Protein AF-A0A7S0WCA6-F1 (afdb_monomer)

Secondary structure (DSSP, 8-state):
------PPPTT--HHHHHHHHHHHHHHHHHHHHHHHHHHHHHHHHHHHHHHHHHHHHHHHHHHHHHHHH-HHHHHHTTSTTS--GGGTTS---SS-S---HHHHHHHHHHHTT-

Mean predicted aligned error: 18.14 Å

Foldseek 3Di:
DDQDQDDQDPPDDPVVSVVSVVVNVVSVVVVVVVVVVVVVVVVVVVVVVVVVVVVVVVVVVVVVVVVVVPVVVVCVVVPPPDDDPVVPPDDDPPDPDDPPVVVVVVVVVVVVVD

Structure (mmCIF, N/CA/C/O backbone):
data_AF-A0A7S0WCA6-F1
#
_entry.id   AF-A0A7S0WCA6-F1
#
loop_
_atom_site.group_PDB
_atom_site.id
_atom_site.type_symbol
_atom_site.label_atom_id
_atom_site.label_alt_id
_atom_site.label_comp_id
_atom_site.label_asym_id
_atom_site.label_entity_id
_atom_site.label_seq_id
_atom_site.pdbx_PDB_ins_code
_atom_site.Cartn_x
_atom_site.Cartn_y
_atom_site.Cartn_z
_atom_site.occupancy
_atom_site.B_iso_or_equiv
_atom_site.auth_seq_id
_atom_site.auth_comp_id
_atom_site.auth_asym_id
_atom_site.auth_atom_id
_atom_site.pdbx_PDB_model_num
ATOM 1 N N . ASP A 1 1 ? -12.254 6.930 3.180 1.00 53.50 1 ASP A N 1
ATOM 2 C CA . ASP A 1 1 ? -13.164 6.482 4.249 1.00 53.50 1 ASP A CA 1
ATOM 3 C C . ASP A 1 1 ? -13.021 7.345 5.477 1.00 53.50 1 ASP A C 1
ATOM 5 O O . ASP A 1 1 ? -11.924 7.494 6.005 1.00 53.50 1 ASP A O 1
ATOM 9 N N . LYS A 1 2 ? -14.114 7.999 5.868 1.00 58.19 2 LYS A N 1
ATOM 10 C CA . LYS A 1 2 ? -14.177 8.793 7.092 1.00 58.19 2 LYS A CA 1
ATOM 11 C C . LYS A 1 2 ? -14.675 7.855 8.186 1.00 58.19 2 LYS A C 1
ATOM 13 O O . LYS A 1 2 ? -15.849 7.507 8.194 1.00 58.19 2 LYS A O 1
ATOM 18 N N . PHE A 1 3 ? -13.772 7.399 9.044 1.00 66.25 3 PHE A N 1
ATOM 19 C CA . PHE A 1 3 ? -14.131 6.539 10.166 1.00 66.25 3 PHE A CA 1
ATOM 20 C C . PHE A 1 3 ? -14.759 7.390 11.268 1.00 66.25 3 PHE A C 1
ATOM 22 O O . PHE A 1 3 ? -14.176 8.382 11.707 1.00 66.25 3 PHE A O 1
ATOM 29 N N . THR A 1 4 ? -15.968 7.030 11.682 1.00 73.00 4 THR A N 1
ATOM 30 C CA . THR A 1 4 ? -16.678 7.674 12.788 1.00 73.00 4 THR A CA 1
ATOM 31 C C . THR A 1 4 ? -16.559 6.787 14.017 1.00 73.00 4 THR A C 1
ATOM 33 O O . THR A 1 4 ? -17.102 5.688 14.027 1.00 73.00 4 THR A O 1
ATOM 36 N N . LEU A 1 5 ? -15.835 7.257 15.033 1.00 75.06 5 LEU A N 1
ATOM 37 C CA . LEU A 1 5 ? -15.730 6.584 16.326 1.00 75.06 5 LEU A CA 1
ATOM 38 C C . LEU A 1 5 ? -16.822 7.113 17.254 1.00 75.06 5 LEU A C 1
ATOM 40 O O . LEU A 1 5 ? -16.887 8.317 17.514 1.00 75.06 5 LEU A O 1
ATOM 44 N N . ASN A 1 6 ? -17.656 6.214 17.768 1.00 77.38 6 ASN A N 1
ATOM 45 C CA . ASN A 1 6 ? -18.670 6.560 18.755 1.00 77.38 6 ASN A CA 1
ATOM 46 C C . ASN A 1 6 ? -18.058 6.499 20.154 1.00 77.38 6 ASN A C 1
ATOM 48 O O . ASN A 1 6 ? -17.746 5.429 20.669 1.00 77.38 6 ASN A O 1
ATOM 52 N N . LEU A 1 7 ? -17.865 7.665 20.768 1.00 81.69 7 LEU A N 1
ATOM 53 C CA . LEU A 1 7 ? -17.338 7.757 22.127 1.00 81.69 7 LEU A CA 1
ATOM 54 C C . LEU A 1 7 ? -18.337 7.194 23.147 1.00 81.69 7 LEU A C 1
ATOM 56 O O . LEU A 1 7 ? -19.554 7.267 22.954 1.00 81.69 7 LEU A O 1
ATOM 60 N N . ILE A 1 8 ? -17.807 6.676 24.259 1.00 83.00 8 ILE A N 1
ATOM 61 C CA . ILE A 1 8 ? -18.621 6.154 25.360 1.00 83.00 8 ILE A CA 1
ATOM 62 C C . ILE A 1 8 ? -19.531 7.267 25.889 1.00 83.00 8 ILE A C 1
ATOM 64 O O . ILE A 1 8 ? -19.074 8.363 26.219 1.00 83.00 8 ILE A O 1
ATOM 68 N N . THR A 1 9 ? -20.828 6.984 25.970 1.00 84.94 9 THR A N 1
ATOM 69 C CA . THR A 1 9 ? -21.837 7.944 26.416 1.00 84.94 9 THR A CA 1
ATOM 70 C C . THR A 1 9 ? -21.740 8.137 27.936 1.00 84.94 9 THR A C 1
ATOM 72 O O . THR A 1 9 ? -21.723 7.152 28.681 1.00 84.94 9 THR A O 1
ATOM 75 N N . PRO A 1 10 ? -21.676 9.383 28.439 1.00 78.75 10 PRO A N 1
ATOM 76 C CA . PRO A 1 10 ? -21.612 9.633 29.875 1.00 78.75 10 PRO A CA 1
ATOM 77 C C . PRO A 1 10 ? -22.931 9.254 30.568 1.00 78.75 10 PRO A C 1
ATOM 79 O O . PRO A 1 10 ? -24.010 9.438 30.011 1.00 78.75 10 PRO A O 1
ATOM 82 N N . GLY A 1 11 ? -22.848 8.749 31.804 1.00 78.44 11 GLY A N 1
ATOM 83 C CA . GLY A 1 11 ? -24.023 8.418 32.628 1.00 78.44 11 GLY A CA 1
ATOM 84 C C . GLY A 1 11 ? -24.590 7.003 32.449 1.00 78.44 11 GLY A C 1
ATOM 85 O O . GLY A 1 11 ? -25.674 6.715 32.951 1.00 78.44 11 GLY A O 1
ATOM 86 N N . LEU A 1 12 ? -23.874 6.111 31.762 1.00 82.69 12 LEU A N 1
ATOM 87 C CA . LEU A 1 12 ? -24.265 4.708 31.608 1.00 82.69 12 LEU A CA 1
ATOM 88 C C . LEU A 1 12 ? -24.059 3.885 32.887 1.00 82.69 12 LEU A C 1
ATOM 90 O O . LEU A 1 12 ? -23.153 4.136 33.686 1.00 82.69 12 LEU A O 1
ATOM 94 N N . SER A 1 13 ? -24.881 2.842 33.048 1.00 87.56 13 SER A N 1
ATOM 95 C CA . SER A 1 13 ? -24.658 1.844 34.097 1.00 87.56 13 SER A CA 1
ATOM 96 C C . SER A 1 13 ? -23.337 1.088 33.861 1.00 87.56 13 SER A C 1
ATOM 98 O O . SER A 1 13 ? -22.936 0.899 32.710 1.00 87.56 13 SER A O 1
ATOM 100 N N . PRO A 1 14 ? -22.674 0.553 34.905 1.00 85.62 14 PRO A N 1
ATOM 101 C CA . PRO A 1 14 ? -21.384 -0.133 34.756 1.00 85.62 14 PRO A CA 1
ATOM 102 C C . PRO A 1 14 ? -21.385 -1.323 33.780 1.00 85.62 14 PRO A C 1
ATOM 104 O O . PRO A 1 14 ? -20.334 -1.722 33.276 1.00 85.62 14 PRO A O 1
ATOM 107 N N . ALA A 1 15 ? -22.543 -1.942 33.540 1.00 86.00 15 ALA A N 1
ATOM 108 C CA . ALA A 1 15 ? -22.693 -3.011 32.553 1.00 86.00 15 ALA A CA 1
ATOM 109 C C . ALA A 1 15 ? -22.743 -2.458 31.119 1.00 86.00 15 ALA A C 1
ATOM 111 O O . ALA A 1 15 ? -22.053 -2.970 30.240 1.00 86.00 15 ALA A O 1
ATOM 112 N N . GLN A 1 16 ? -23.495 -1.379 30.897 1.00 84.50 16 GLN A N 1
ATOM 113 C CA . GLN A 1 16 ? -23.605 -0.720 29.593 1.00 84.50 16 GLN A CA 1
ATOM 114 C C . GLN A 1 16 ? -22.295 -0.042 29.183 1.00 84.50 16 GLN A C 1
ATOM 116 O O . GLN A 1 16 ? -21.885 -0.165 28.035 1.00 84.50 16 GLN A O 1
ATOM 121 N N . THR A 1 17 ? -21.585 0.584 30.126 1.00 87.25 17 THR A N 1
ATOM 122 C CA . THR A 1 17 ? -20.250 1.151 29.876 1.00 87.25 17 THR A CA 1
ATOM 123 C C . THR A 1 17 ? -19.270 0.079 29.406 1.00 87.25 17 THR A C 1
ATOM 125 O O . THR A 1 17 ? -18.493 0.311 28.485 1.00 87.25 17 THR A O 1
ATOM 128 N N . ARG A 1 18 ? -19.323 -1.123 30.002 1.00 86.56 18 ARG A N 1
ATOM 129 C CA . ARG A 1 18 ? -18.493 -2.258 29.572 1.00 86.56 18 ARG A CA 1
ATOM 130 C C . ARG A 1 18 ? -18.859 -2.743 28.174 1.00 86.56 18 ARG A C 1
ATOM 132 O O . ARG A 1 18 ? -17.954 -2.979 27.383 1.00 86.56 18 ARG A O 1
ATOM 139 N N . ALA A 1 19 ? -20.148 -2.861 27.863 1.00 88.12 19 ALA A N 1
ATOM 140 C CA . ALA A 1 19 ? -20.595 -3.243 26.525 1.00 88.12 19 ALA A CA 1
ATOM 141 C C . ALA A 1 19 ? -20.119 -2.236 25.462 1.00 88.12 19 ALA A C 1
ATOM 143 O O . ALA A 1 19 ? -19.496 -2.631 24.481 1.00 88.12 19 ALA A O 1
ATOM 144 N N . GLN A 1 20 ? -20.303 -0.938 25.714 1.00 88.06 20 GLN A N 1
ATOM 145 C CA . GLN A 1 20 ? -19.901 0.118 24.782 1.00 88.06 20 GLN A CA 1
ATOM 146 C C . GLN A 1 20 ? -18.374 0.229 24.641 1.00 88.06 20 GLN A C 1
ATOM 148 O O . GLN A 1 20 ? -17.871 0.515 23.560 1.00 88.06 20 GLN A O 1
ATOM 153 N N . ALA A 1 21 ? -17.614 -0.051 25.705 1.00 87.25 21 ALA A N 1
ATOM 154 C CA . ALA A 1 21 ? -16.156 -0.132 25.625 1.00 87.25 21 ALA A CA 1
ATOM 155 C C . ALA A 1 21 ? -15.687 -1.295 24.734 1.00 87.25 21 ALA A C 1
ATOM 157 O O . ALA A 1 21 ? -14.734 -1.135 23.975 1.00 87.25 21 ALA A O 1
ATOM 158 N N . VAL A 1 22 ? -16.356 -2.453 24.793 1.00 90.94 22 VAL A N 1
ATOM 159 C CA . VAL A 1 22 ? -16.055 -3.594 23.910 1.00 90.94 22 VAL A CA 1
ATOM 160 C C . VAL A 1 22 ? -16.390 -3.271 22.453 1.00 90.94 22 VAL A C 1
ATOM 162 O O . VAL A 1 22 ? -15.614 -3.617 21.566 1.00 90.94 22 VAL A O 1
ATOM 165 N N . GLU A 1 23 ? -17.510 -2.598 22.196 1.00 89.12 23 GLU A N 1
ATOM 166 C CA . GLU A 1 23 ? -17.872 -2.138 20.848 1.00 89.12 23 GLU A CA 1
ATOM 167 C C . GLU A 1 23 ? -16.847 -1.139 20.303 1.00 89.12 23 GLU A C 1
ATOM 169 O O . GLU A 1 23 ? -16.329 -1.335 19.207 1.00 89.12 23 GLU A O 1
ATOM 174 N N . LEU A 1 24 ? -16.450 -0.148 21.106 1.00 90.25 24 LEU A N 1
ATOM 175 C CA . LEU A 1 24 ? -15.421 0.817 20.722 1.00 90.25 24 LEU A CA 1
ATOM 176 C C . LEU A 1 24 ? -14.077 0.143 20.407 1.00 90.25 24 LEU A C 1
ATOM 178 O O . LEU A 1 24 ? -13.403 0.523 19.453 1.00 90.25 24 LEU A O 1
ATOM 182 N N . LEU A 1 25 ? -13.678 -0.861 21.193 1.00 90.00 25 LEU A N 1
ATOM 183 C CA . LEU A 1 25 ? -12.457 -1.623 20.928 1.00 90.00 25 LEU A CA 1
ATOM 184 C C . LEU A 1 25 ? -12.526 -2.361 19.587 1.00 90.00 25 LEU A C 1
ATOM 186 O O . LEU A 1 25 ? -11.539 -2.374 18.860 1.00 90.00 25 LEU A O 1
ATOM 190 N N . ARG A 1 26 ? -13.685 -2.926 19.235 1.00 90.44 26 ARG A N 1
ATOM 191 C CA . ARG A 1 26 ? -13.890 -3.572 17.929 1.00 90.44 26 ARG A CA 1
ATOM 192 C C . ARG A 1 26 ? -13.820 -2.571 16.780 1.00 90.44 26 ARG A C 1
ATOM 194 O O . ARG A 1 26 ? -13.197 -2.868 15.764 1.00 90.44 26 ARG A O 1
ATOM 201 N N . ASP A 1 27 ? -14.408 -1.390 16.948 1.00 89.94 27 ASP A N 1
ATOM 202 C CA . ASP A 1 27 ? -14.358 -0.331 15.937 1.00 89.94 27 ASP A CA 1
ATOM 203 C C . ASP A 1 27 ? -12.922 0.176 15.718 1.00 89.94 27 ASP A C 1
ATOM 205 O O . ASP A 1 27 ? -12.510 0.430 14.583 1.00 89.94 27 ASP A O 1
ATOM 209 N N . LEU A 1 28 ? -12.133 0.283 16.793 1.00 89.56 28 LEU A N 1
ATOM 210 C CA . LEU A 1 28 ? -10.714 0.645 16.724 1.00 89.56 28 LEU A CA 1
ATOM 211 C C . LEU A 1 28 ? -9.870 -0.428 16.031 1.00 89.56 28 LEU A C 1
ATOM 213 O O . LEU A 1 28 ? -8.991 -0.087 15.239 1.00 89.56 28 LEU A O 1
ATOM 217 N N . ASP A 1 29 ? -10.143 -1.701 16.299 1.00 92.88 29 ASP A N 1
ATOM 218 C CA . ASP A 1 29 ? -9.444 -2.818 15.661 1.00 92.88 29 ASP A CA 1
ATO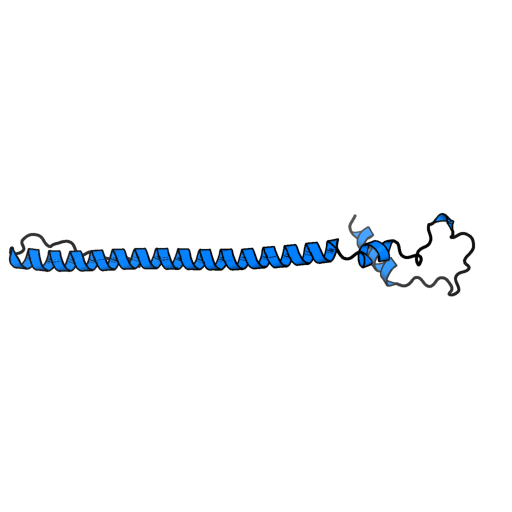M 2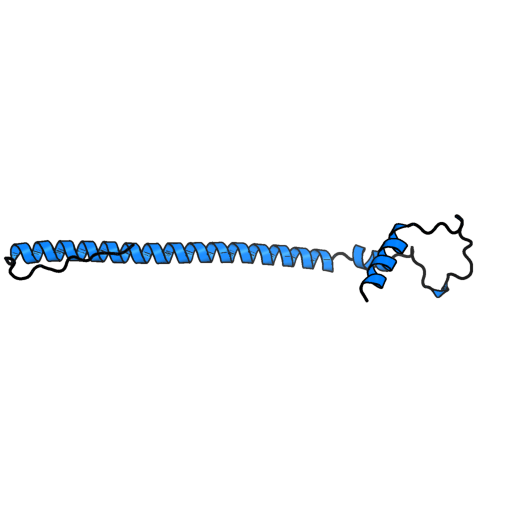19 C C . ASP A 1 29 ? -9.744 -2.856 14.152 1.00 92.88 29 ASP A C 1
ATOM 221 O O . ASP A 1 29 ? -8.841 -2.884 13.315 1.00 92.88 29 ASP A O 1
ATOM 225 N N . ALA A 1 30 ? -11.017 -2.688 13.779 1.00 90.19 30 ALA A N 1
ATOM 226 C CA . ALA A 1 30 ? -11.436 -2.593 12.382 1.00 90.19 30 ALA A CA 1
ATOM 227 C C . ALA A 1 30 ? -10.808 -1.389 11.651 1.00 90.19 30 ALA A C 1
ATOM 229 O O . ALA A 1 30 ? -10.442 -1.492 10.472 1.00 90.19 30 ALA A O 1
ATOM 230 N N . LEU A 1 31 ? -10.662 -0.251 12.339 1.00 90.12 31 LEU A N 1
ATOM 231 C CA . LEU A 1 31 ? -9.949 0.921 11.832 1.00 90.12 31 LEU A CA 1
ATOM 232 C C . LEU A 1 31 ? -8.468 0.607 11.594 1.00 90.12 31 LEU A C 1
ATOM 234 O O . LEU A 1 31 ? -7.946 0.916 10.518 1.00 90.12 31 LEU A O 1
ATOM 238 N N . ALA A 1 32 ? -7.796 0.000 12.574 1.00 90.69 32 ALA A N 1
ATOM 239 C CA . ALA A 1 32 ? -6.386 -0.361 12.478 1.00 90.69 32 ALA A CA 1
ATOM 240 C C . ALA A 1 32 ? -6.140 -1.310 11.295 1.00 90.69 32 ALA A C 1
ATOM 242 O O . ALA A 1 32 ? -5.273 -1.0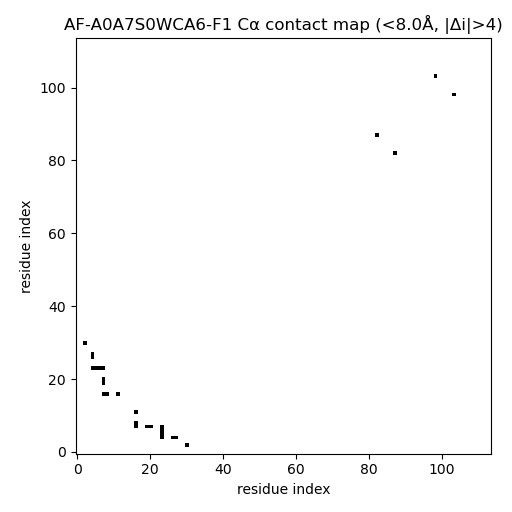42 10.459 1.00 90.69 32 ALA A O 1
ATOM 243 N N . ASP A 1 33 ? -6.979 -2.334 11.145 1.00 93.69 33 ASP A N 1
ATOM 244 C CA . ASP A 1 33 ? -6.951 -3.259 10.013 1.00 93.69 33 ASP A CA 1
ATOM 245 C C . ASP A 1 33 ? -7.205 -2.563 8.673 1.00 93.69 33 ASP A C 1
ATOM 247 O O . ASP A 1 33 ? -6.555 -2.855 7.665 1.00 93.69 33 ASP A O 1
ATOM 251 N N . GLY A 1 34 ? -8.159 -1.630 8.625 1.00 91.44 34 GLY A N 1
ATOM 252 C CA . GLY A 1 34 ? -8.429 -0.817 7.440 1.00 91.44 34 GLY A CA 1
ATOM 253 C C . GLY A 1 34 ? -7.204 -0.013 7.003 1.00 91.44 34 GLY A C 1
ATOM 254 O O . GLY A 1 34 ? -6.815 -0.046 5.831 1.00 91.44 34 GLY A O 1
ATOM 255 N N . VAL A 1 35 ? -6.551 0.661 7.951 1.00 92.81 35 VAL A N 1
ATOM 256 C CA . VAL A 1 35 ? -5.332 1.441 7.701 1.00 92.81 35 VAL A CA 1
ATOM 257 C C . VAL A 1 35 ? -4.181 0.536 7.265 1.00 92.81 35 VAL A C 1
ATOM 259 O O . VAL A 1 35 ? -3.525 0.834 6.263 1.00 92.81 35 VAL A O 1
ATOM 262 N N . ALA A 1 36 ? -3.963 -0.584 7.959 1.00 93.94 36 ALA A N 1
ATOM 263 C CA . ALA A 1 36 ? -2.917 -1.550 7.636 1.00 93.94 36 ALA A CA 1
ATOM 264 C C . ALA A 1 36 ? -3.096 -2.124 6.223 1.00 93.94 36 ALA A C 1
ATOM 266 O O . ALA A 1 36 ? -2.151 -2.113 5.430 1.00 93.94 36 ALA A O 1
ATOM 267 N N . ARG A 1 37 ? -4.320 -2.527 5.854 1.00 94.50 37 ARG A N 1
ATOM 268 C CA . ARG A 1 37 ? -4.648 -2.981 4.491 1.00 94.50 37 ARG A CA 1
ATOM 269 C C . ARG A 1 37 ? -4.402 -1.895 3.451 1.00 94.50 37 ARG A C 1
ATOM 271 O O . ARG A 1 37 ? -3.803 -2.173 2.415 1.00 94.50 37 ARG A O 1
ATOM 278 N N . GLY A 1 38 ? -4.798 -0.654 3.732 1.00 93.19 38 GLY A N 1
ATOM 279 C CA . GLY A 1 38 ? -4.552 0.473 2.833 1.00 93.19 38 GLY A CA 1
ATOM 280 C C . GLY A 1 38 ? -3.059 0.742 2.611 1.00 93.19 38 GLY A C 1
ATOM 281 O O . GLY A 1 38 ? -2.637 1.012 1.485 1.00 93.19 38 GLY A O 1
ATOM 282 N N . ILE A 1 39 ? -2.240 0.641 3.662 1.00 93.94 39 ILE A N 1
ATOM 283 C CA . ILE A 1 39 ? -0.777 0.746 3.558 1.00 93.94 39 ILE A CA 1
ATOM 284 C C . ILE A 1 39 ? -0.217 -0.419 2.739 1.0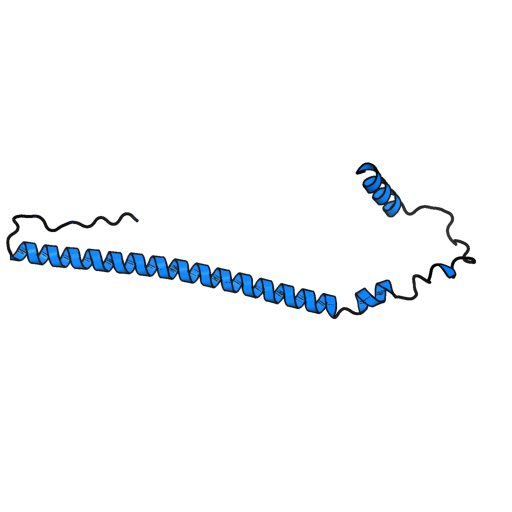0 93.94 39 ILE A C 1
ATOM 286 O O . ILE A 1 39 ? 0.545 -0.179 1.803 1.00 93.94 39 ILE A O 1
ATOM 290 N N . ALA A 1 40 ? -0.621 -1.654 3.040 1.00 94.50 40 ALA A N 1
ATOM 291 C CA . ALA A 1 40 ? -0.161 -2.849 2.337 1.00 94.50 40 ALA A CA 1
ATOM 292 C C . ALA A 1 40 ? -0.499 -2.801 0.839 1.00 94.50 40 ALA A C 1
ATOM 294 O O . ALA A 1 40 ? 0.348 -3.105 -0.000 1.00 94.50 40 ALA A O 1
ATOM 295 N N . GLN A 1 41 ? -1.701 -2.342 0.485 1.00 95.12 41 GLN A N 1
ATOM 296 C CA . GLN A 1 41 ? -2.118 -2.184 -0.907 1.00 95.12 41 GLN A CA 1
ATOM 297 C C . GLN A 1 41 ? -1.280 -1.126 -1.636 1.00 95.12 41 GLN A C 1
ATOM 299 O O . GLN A 1 41 ? -0.848 -1.356 -2.767 1.00 95.12 41 GLN A O 1
ATOM 304 N N . ARG A 1 42 ? -0.998 0.017 -0.992 1.00 94.94 42 ARG A N 1
ATOM 305 C CA . ARG A 1 42 ? -0.097 1.032 -1.563 1.00 94.94 42 ARG A CA 1
ATOM 306 C C . ARG A 1 42 ? 1.311 0.480 -1.746 1.00 94.94 42 ARG A C 1
ATOM 308 O O . ARG A 1 42 ? 1.876 0.642 -2.824 1.00 94.94 42 ARG A O 1
ATOM 315 N N . ALA A 1 43 ? 1.855 -0.195 -0.736 1.00 95.75 43 ALA A N 1
ATOM 316 C CA . ALA A 1 43 ? 3.174 -0.816 -0.807 1.00 95.75 43 ALA A CA 1
ATOM 317 C C . ALA A 1 43 ? 3.250 -1.816 -1.970 1.00 95.75 43 ALA A C 1
ATOM 319 O O . ALA A 1 43 ? 4.124 -1.688 -2.819 1.00 95.75 43 ALA A O 1
ATOM 320 N N . SER A 1 44 ? 2.272 -2.717 -2.086 1.00 95.25 44 SER A N 1
ATOM 321 C CA . SER A 1 44 ? 2.170 -3.677 -3.192 1.00 95.25 44 SER A CA 1
ATOM 322 C C . SER A 1 44 ? 2.121 -2.991 -4.564 1.00 95.25 44 SER A C 1
ATOM 324 O O . SER A 1 44 ? 2.866 -3.365 -5.471 1.00 95.25 44 SER A O 1
ATOM 326 N N . ALA A 1 45 ? 1.320 -1.930 -4.713 1.00 95.19 45 ALA A N 1
ATOM 327 C CA . ALA A 1 45 ? 1.254 -1.162 -5.955 1.00 95.19 45 ALA A CA 1
ATOM 328 C C . ALA A 1 45 ? 2.595 -0.489 -6.303 1.0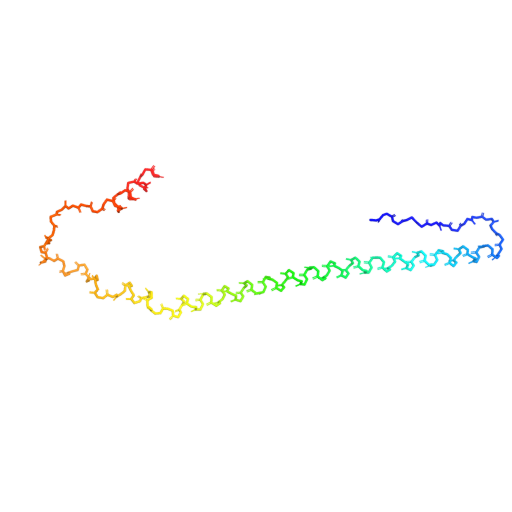0 95.19 45 ALA A C 1
ATOM 330 O O . ALA A 1 45 ? 2.984 -0.450 -7.472 1.00 95.19 45 ALA A O 1
ATOM 331 N N . HIS A 1 46 ? 3.323 0.026 -5.308 1.00 94.94 46 HIS A N 1
ATOM 332 C CA . HIS A 1 46 ? 4.661 0.583 -5.510 1.00 94.94 46 HIS A CA 1
ATOM 333 C C . HIS A 1 46 ? 5.679 -0.494 -5.893 1.00 94.94 46 HIS A C 1
ATOM 335 O O . HIS A 1 46 ? 6.432 -0.290 -6.843 1.00 94.94 46 HIS A O 1
ATOM 341 N N . THR A 1 47 ? 5.661 -1.653 -5.237 1.00 95.81 47 THR A N 1
ATOM 342 C CA . THR A 1 47 ? 6.521 -2.794 -5.577 1.00 95.81 47 THR A CA 1
ATOM 343 C C . THR A 1 47 ? 6.278 -3.272 -7.009 1.00 95.81 47 THR A C 1
ATOM 345 O O . THR A 1 47 ? 7.231 -3.452 -7.763 1.00 95.81 47 THR A O 1
ATOM 348 N N . ALA A 1 48 ? 5.018 -3.384 -7.440 1.00 95.62 48 ALA A N 1
ATOM 349 C CA . ALA A 1 48 ? 4.682 -3.742 -8.819 1.00 95.62 48 ALA A CA 1
ATOM 350 C C . ALA A 1 48 ? 5.218 -2.718 -9.837 1.00 95.62 48 ALA A C 1
ATOM 352 O O . ALA A 1 48 ? 5.762 -3.092 -10.878 1.00 95.62 48 ALA A O 1
ATOM 353 N N . ARG A 1 49 ? 5.126 -1.416 -9.526 1.00 95.44 49 ARG A N 1
ATOM 354 C CA . ARG A 1 49 ? 5.708 -0.352 -10.364 1.00 95.44 49 ARG A CA 1
ATOM 355 C C . ARG A 1 49 ? 7.232 -0.441 -10.429 1.00 95.44 49 ARG A C 1
ATOM 357 O O . ARG A 1 49 ? 7.788 -0.253 -11.507 1.00 95.44 49 ARG A O 1
ATOM 364 N N . LEU A 1 50 ? 7.898 -0.736 -9.311 1.00 96.38 50 LEU A N 1
ATOM 365 C CA . LEU A 1 50 ? 9.351 -0.918 -9.273 1.00 96.38 50 LEU A CA 1
ATOM 366 C C . LEU A 1 50 ? 9.788 -2.108 -10.131 1.00 96.38 50 LEU A C 1
ATOM 368 O O . LEU A 1 50 ? 10.691 -1.947 -10.945 1.00 96.38 50 LEU A O 1
ATOM 372 N N . HIS A 1 51 ? 9.102 -3.250 -10.040 1.00 95.75 51 HIS A N 1
ATOM 373 C CA . HIS A 1 51 ? 9.376 -4.399 -10.910 1.00 95.75 51 HIS A CA 1
ATOM 374 C C . HIS A 1 51 ? 9.192 -4.066 -12.393 1.00 95.75 51 HIS A C 1
ATOM 376 O O . HIS A 1 51 ? 10.040 -4.404 -13.216 1.00 95.75 51 HIS A O 1
ATOM 382 N N . ALA A 1 52 ? 8.124 -3.348 -12.749 1.00 95.69 52 ALA A N 1
ATOM 383 C CA . ALA A 1 52 ? 7.910 -2.919 -14.129 1.00 95.69 52 ALA A CA 1
ATOM 384 C C . ALA A 1 52 ? 9.030 -1.989 -14.632 1.00 95.69 52 ALA A C 1
ATOM 386 O O . ALA A 1 52 ? 9.458 -2.097 -15.781 1.00 95.69 52 ALA A O 1
ATOM 387 N N . LEU A 1 53 ? 9.523 -1.079 -13.786 1.00 95.88 53 LEU A N 1
ATOM 388 C CA . LEU A 1 53 ? 10.660 -0.220 -14.122 1.00 95.88 53 LEU A CA 1
ATOM 389 C C . LEU A 1 53 ? 11.954 -1.020 -14.267 1.00 95.88 53 LEU A C 1
ATOM 391 O O . LEU A 1 53 ? 12.687 -0.794 -15.225 1.00 95.88 53 LEU A O 1
ATOM 395 N N . GLN A 1 54 ? 12.205 -1.976 -13.375 1.00 96.19 54 GLN A N 1
ATOM 396 C CA . GLN A 1 54 ? 13.374 -2.843 -13.447 1.00 96.19 54 GLN A CA 1
ATOM 397 C C . GLN A 1 54 ? 13.402 -3.637 -14.759 1.00 96.19 54 GLN A C 1
ATOM 399 O O . GLN A 1 54 ? 14.389 -3.566 -15.484 1.00 96.19 54 GLN A O 1
ATOM 404 N N . HIS A 1 55 ? 12.291 -4.269 -15.145 1.00 94.69 55 HIS A N 1
ATOM 405 C CA . HIS A 1 55 ? 12.200 -4.965 -16.432 1.00 94.69 55 HIS A CA 1
ATOM 406 C C . HIS A 1 55 ? 12.407 -4.039 -17.634 1.00 94.69 55 HIS A C 1
ATOM 408 O O . HIS A 1 55 ? 12.950 -4.442 -18.661 1.00 94.69 55 HIS A O 1
ATOM 414 N N . ARG A 1 56 ? 11.981 -2.774 -17.547 1.00 95.19 56 ARG A N 1
ATOM 415 C CA . ARG A 1 56 ? 12.262 -1.791 -18.604 1.00 95.19 56 ARG A CA 1
ATOM 416 C C . ARG A 1 56 ? 13.746 -1.448 -18.675 1.00 95.19 56 ARG A C 1
ATOM 418 O O . ARG A 1 56 ? 14.256 -1.308 -19.781 1.00 95.19 56 ARG A O 1
ATOM 425 N N . ILE A 1 57 ? 14.414 -1.314 -17.532 1.00 95.94 57 ILE A N 1
ATOM 426 C CA . ILE A 1 57 ? 15.857 -1.061 -17.463 1.00 95.94 57 ILE A CA 1
ATOM 427 C C . ILE A 1 57 ? 16.626 -2.248 -18.046 1.00 95.94 57 ILE A C 1
ATOM 429 O O . ILE A 1 57 ? 17.476 -2.032 -18.899 1.00 95.94 57 ILE A O 1
ATOM 433 N N . GLU A 1 58 ? 16.277 -3.478 -17.670 1.00 95.56 58 GLU A N 1
ATOM 434 C CA . GLU A 1 58 ? 16.880 -4.708 -18.207 1.00 95.56 58 GLU A CA 1
ATOM 435 C C . GLU A 1 58 ? 16.739 -4.777 -19.736 1.00 95.56 58 GLU A C 1
ATOM 437 O O . GLU A 1 58 ? 17.729 -4.902 -20.450 1.00 95.56 58 GLU A O 1
ATOM 442 N N . ASN A 1 59 ? 15.530 -4.555 -20.261 1.00 94.88 59 ASN A N 1
ATOM 443 C CA . ASN A 1 59 ? 15.296 -4.519 -21.707 1.00 94.88 59 ASN A CA 1
ATOM 444 C C . ASN A 1 59 ? 16.094 -3.416 -22.426 1.00 94.88 59 ASN A C 1
ATOM 446 O O . ASN A 1 59 ? 16.484 -3.579 -23.583 1.00 94.88 59 ASN A O 1
ATOM 450 N N . LEU A 1 60 ? 16.281 -2.256 -21.790 1.00 93.00 60 LEU A N 1
ATOM 451 C CA . LEU A 1 60 ? 17.082 -1.169 -22.352 1.00 93.00 60 LEU A CA 1
ATOM 452 C C . LEU A 1 60 ? 18.571 -1.513 -22.336 1.00 93.00 60 LEU A C 1
ATOM 454 O O . LEU A 1 60 ? 19.244 -1.271 -23.334 1.00 93.00 60 LEU A O 1
ATOM 458 N N . ASP A 1 61 ? 19.064 -2.102 -21.250 1.00 93.75 61 ASP A N 1
ATOM 459 C CA . ASP A 1 61 ? 20.446 -2.562 -21.130 1.00 93.75 61 ASP A CA 1
ATOM 460 C C . ASP A 1 61 ? 20.763 -3.631 -22.185 1.00 93.75 61 ASP A C 1
ATOM 462 O O . ASP A 1 61 ? 21.765 -3.532 -22.893 1.00 93.75 61 ASP A O 1
ATOM 466 N N . ASP A 1 62 ? 19.853 -4.581 -22.404 1.00 91.94 62 ASP A N 1
ATOM 467 C CA . ASP A 1 62 ? 19.987 -5.585 -23.461 1.00 91.94 62 ASP A CA 1
ATOM 468 C C . ASP A 1 62 ? 20.021 -4.957 -24.858 1.00 91.94 62 ASP A C 1
ATOM 470 O O . ASP A 1 62 ? 20.862 -5.320 -25.685 1.00 91.94 62 ASP A O 1
ATOM 474 N N . LYS A 1 63 ? 19.171 -3.958 -25.129 1.00 89.88 63 LYS A N 1
ATOM 475 C CA . LYS A 1 63 ? 19.219 -3.199 -26.391 1.00 89.88 63 LYS A CA 1
ATOM 476 C C . LYS A 1 63 ? 20.538 -2.445 -26.554 1.00 89.88 63 LYS A C 1
ATOM 478 O O . LYS A 1 63 ? 21.110 -2.450 -27.643 1.00 89.88 63 LYS A O 1
ATOM 483 N N . VAL A 1 64 ? 21.047 -1.818 -25.495 1.00 89.88 64 VAL A N 1
ATOM 484 C CA . VAL A 1 64 ? 22.342 -1.118 -25.507 1.00 89.88 64 VAL A CA 1
ATOM 485 C C . VAL A 1 64 ? 23.488 -2.101 -25.763 1.00 89.88 64 VAL A C 1
ATOM 487 O O . VAL A 1 64 ? 24.377 -1.826 -26.575 1.00 89.88 64 VAL A O 1
ATOM 490 N N . LYS A 1 65 ? 23.455 -3.286 -25.147 1.00 88.88 65 LYS A N 1
ATOM 491 C CA . LYS A 1 65 ? 24.416 -4.365 -25.412 1.00 88.88 65 LYS A CA 1
ATOM 492 C C . LYS A 1 65 ? 24.337 -4.853 -26.854 1.00 88.88 65 LYS A C 1
ATOM 494 O O . LYS A 1 65 ? 25.373 -4.971 -27.498 1.00 88.88 65 LYS A O 1
ATOM 499 N N . GLN A 1 66 ? 23.142 -5.063 -27.404 1.00 86.38 66 GLN A N 1
ATOM 500 C CA . GLN A 1 66 ? 22.969 -5.448 -28.810 1.00 86.38 66 GLN A CA 1
ATOM 501 C C . GLN A 1 66 ? 23.520 -4.387 -29.772 1.00 86.38 66 GLN A C 1
ATOM 503 O O . GLN A 1 66 ? 24.235 -4.724 -30.716 1.00 86.38 66 GLN A O 1
ATOM 508 N N . LEU A 1 67 ? 23.248 -3.104 -29.517 1.00 82.38 67 LEU A N 1
ATOM 509 C CA . LEU A 1 67 ? 23.777 -2.000 -30.322 1.00 82.38 67 LEU A CA 1
ATOM 510 C C . LEU A 1 67 ? 25.304 -1.898 -30.229 1.00 82.38 67 LEU A C 1
ATOM 512 O O . LEU A 1 67 ? 25.967 -1.701 -31.246 1.00 82.38 67 LEU A O 1
ATOM 516 N N . SER A 1 68 ? 25.877 -2.067 -29.036 1.00 78.75 68 SER A N 1
ATOM 517 C CA . SER A 1 68 ? 27.332 -1.996 -28.838 1.00 78.75 68 SER A CA 1
ATOM 518 C C . SER A 1 68 ? 28.077 -3.227 -29.375 1.00 78.75 68 SER A C 1
ATOM 520 O O . SER A 1 68 ? 29.194 -3.088 -29.882 1.00 78.75 68 SER A O 1
ATOM 522 N N . ALA A 1 69 ? 27.455 -4.410 -29.334 1.00 70.06 69 ALA A N 1
ATOM 523 C CA . ALA A 1 69 ? 27.982 -5.658 -29.887 1.00 70.06 69 ALA A CA 1
ATOM 524 C C . ALA A 1 69 ? 27.789 -5.783 -31.409 1.00 70.06 69 ALA A C 1
ATOM 526 O O . ALA A 1 69 ? 28.501 -6.560 -32.052 1.00 70.06 69 ALA A O 1
ATOM 527 N N . SER A 1 70 ? 26.872 -5.015 -32.011 1.00 66.19 70 SER A N 1
ATOM 528 C CA . SER A 1 70 ? 26.677 -4.970 -33.462 1.00 66.19 70 SER A CA 1
ATOM 529 C C . SER A 1 70 ? 27.870 -4.303 -34.160 1.00 66.19 70 SER A C 1
ATOM 531 O O . SER A 1 70 ? 27.849 -3.138 -34.562 1.00 66.19 70 SER A O 1
ATOM 533 N N . LYS A 1 71 ? 28.940 -5.080 -34.365 1.00 58.16 71 LYS A N 1
ATOM 534 C CA . LYS A 1 71 ? 30.040 -4.730 -35.275 1.00 58.16 71 LYS A CA 1
ATOM 535 C C . LYS A 1 71 ? 29.529 -4.438 -36.686 1.00 58.16 71 LYS A C 1
ATOM 537 O O . LYS A 1 71 ? 30.115 -3.597 -37.343 1.00 58.16 71 LYS A O 1
ATOM 542 N N . SER A 1 72 ? 28.423 -5.036 -37.136 1.00 52.34 72 SER A N 1
ATOM 543 C CA . SER A 1 72 ? 27.879 -4.809 -38.483 1.00 52.34 72 SER A CA 1
ATOM 544 C C . SER A 1 72 ? 27.440 -3.358 -38.725 1.00 52.34 72 SER A C 1
ATOM 546 O O . SER A 1 72 ? 27.606 -2.873 -39.834 1.00 52.34 72 SER A O 1
ATOM 548 N N . ALA A 1 73 ? 26.960 -2.623 -37.714 1.00 50.94 73 ALA A N 1
ATOM 549 C CA . ALA A 1 73 ? 26.638 -1.196 -37.864 1.00 50.94 73 ALA A CA 1
ATOM 550 C C . ALA A 1 73 ? 27.905 -0.318 -37.892 1.00 50.94 73 ALA A C 1
ATOM 552 O O . ALA A 1 73 ? 28.018 0.607 -38.695 1.00 50.94 73 ALA A O 1
ATOM 553 N N . ARG A 1 74 ? 28.905 -0.666 -37.071 1.00 49.72 74 ARG A N 1
ATOM 554 C CA . ARG A 1 74 ? 30.238 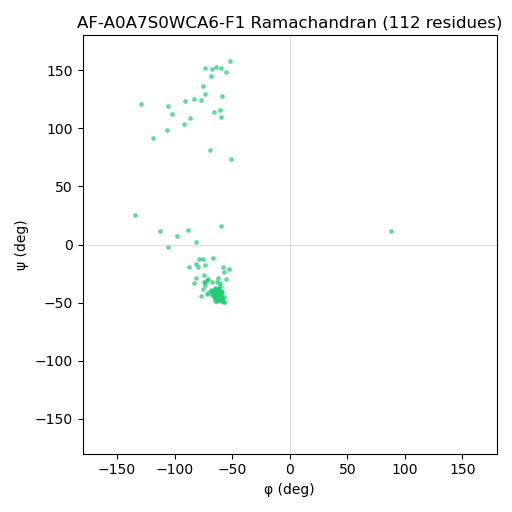-0.036 -37.086 1.00 49.72 74 ARG A CA 1
ATOM 555 C C . ARG A 1 74 ? 30.992 -0.300 -38.393 1.00 49.72 74 ARG A C 1
ATOM 557 O O . ARG A 1 74 ? 31.669 0.585 -38.899 1.00 49.72 74 ARG A O 1
ATOM 564 N N . THR A 1 75 ? 30.847 -1.501 -38.942 1.00 49.09 75 THR A N 1
ATOM 565 C CA . THR A 1 75 ? 31.510 -1.959 -40.163 1.00 49.09 75 THR A CA 1
ATOM 566 C C . THR A 1 75 ? 30.723 -1.608 -41.425 1.00 49.09 75 THR A C 1
ATOM 568 O O . THR A 1 75 ? 31.330 -1.525 -42.479 1.00 49.09 75 THR A O 1
ATOM 571 N N . MET A 1 76 ? 29.417 -1.314 -41.366 1.00 47.06 76 MET A N 1
ATOM 572 C CA . MET A 1 76 ? 28.683 -0.760 -42.517 1.00 47.06 76 MET A CA 1
ATOM 573 C C . MET A 1 76 ? 29.056 0.698 -42.816 1.00 47.06 76 MET A C 1
ATOM 575 O O . MET A 1 76 ? 29.074 1.073 -43.985 1.00 47.06 76 MET A O 1
ATOM 579 N N . LEU A 1 77 ? 29.438 1.486 -41.803 1.00 49.62 77 LEU A N 1
ATOM 580 C CA . LEU A 1 77 ? 30.057 2.808 -42.001 1.00 49.62 77 LEU A CA 1
ATOM 581 C C . LEU A 1 77 ? 31.512 2.722 -42.491 1.00 49.62 77 LEU A C 1
ATOM 583 O O . LEU A 1 77 ? 32.034 3.697 -43.018 1.00 49.62 77 LEU A O 1
ATOM 587 N N . SER A 1 78 ? 32.166 1.566 -42.339 1.00 45.62 78 SER A N 1
ATOM 588 C CA . SER A 1 78 ? 33.529 1.315 -42.823 1.00 45.62 78 SER A CA 1
ATOM 589 C C . SER A 1 78 ? 33.585 0.290 -43.962 1.00 45.62 78 SER A C 1
ATOM 591 O O . SER A 1 78 ? 34.662 -0.234 -44.252 1.00 45.62 78 SER A O 1
ATOM 593 N N . SER A 1 79 ? 32.444 -0.080 -44.556 1.00 46.03 79 SER A N 1
ATOM 594 C CA . SER A 1 79 ? 32.430 -1.075 -45.625 1.00 46.03 79 SER A CA 1
ATOM 595 C C . SER A 1 79 ? 32.947 -0.399 -46.885 1.00 46.03 79 SER A C 1
ATOM 597 O O . SER A 1 79 ? 32.549 0.724 -47.194 1.00 46.03 79 SER A O 1
ATOM 599 N N . ALA A 1 80 ? 33.817 -1.098 -47.609 1.00 51.53 80 ALA A N 1
ATOM 600 C CA . ALA A 1 80 ? 34.530 -0.661 -48.808 1.00 51.53 80 ALA A CA 1
ATOM 601 C C . ALA A 1 80 ? 33.637 -0.247 -50.003 1.00 51.53 80 ALA A C 1
ATOM 603 O O . ALA A 1 80 ? 34.109 -0.167 -51.130 1.00 51.53 80 ALA A O 1
ATOM 604 N N . LYS A 1 81 ? 32.340 -0.001 -49.781 1.00 51.25 81 LYS A N 1
ATOM 605 C CA . LYS A 1 81 ? 31.410 0.552 -50.765 1.00 51.25 81 LYS A CA 1
ATOM 606 C C . LYS A 1 81 ? 31.495 2.081 -50.881 1.00 51.25 81 LYS A C 1
ATOM 608 O O . LYS A 1 81 ? 31.030 2.626 -51.873 1.00 51.25 81 LYS A O 1
ATOM 613 N N . TYR A 1 82 ? 32.094 2.755 -49.897 1.00 55.19 82 TYR A N 1
ATOM 614 C CA . TYR A 1 82 ? 32.417 4.182 -49.953 1.00 55.19 82 TYR A CA 1
ATOM 615 C C . TYR A 1 82 ? 33.937 4.337 -49.824 1.00 55.19 82 TYR A C 1
ATOM 617 O O . TYR A 1 82 ? 34.447 4.348 -48.699 1.00 55.19 82 TYR A O 1
ATOM 625 N N . PRO A 1 83 ? 34.684 4.358 -50.944 1.00 50.41 83 PRO A N 1
ATOM 626 C CA . PRO A 1 83 ? 36.114 4.624 -50.904 1.00 50.41 83 PRO A CA 1
ATOM 627 C C . PRO A 1 83 ? 36.371 6.004 -50.290 1.00 50.41 83 PRO A C 1
ATOM 629 O O . PRO A 1 83 ? 35.518 6.897 -50.315 1.00 50.41 83 PRO A O 1
ATOM 632 N N . LYS A 1 84 ? 37.544 6.152 -49.667 1.00 57.06 84 LYS A N 1
ATOM 633 C CA . LYS A 1 84 ? 37.993 7.433 -49.114 1.00 57.06 84 LYS A CA 1
ATOM 634 C C . LYS A 1 84 ? 37.978 8.489 -50.223 1.00 57.06 84 LYS A C 1
ATOM 636 O O . LYS A 1 84 ? 38.224 8.170 -51.381 1.00 57.06 84 LYS A O 1
ATOM 641 N N . VAL A 1 85 ? 37.710 9.736 -49.836 1.00 54.16 85 VAL A N 1
ATOM 642 C CA . VAL A 1 85 ? 37.479 10.884 -50.733 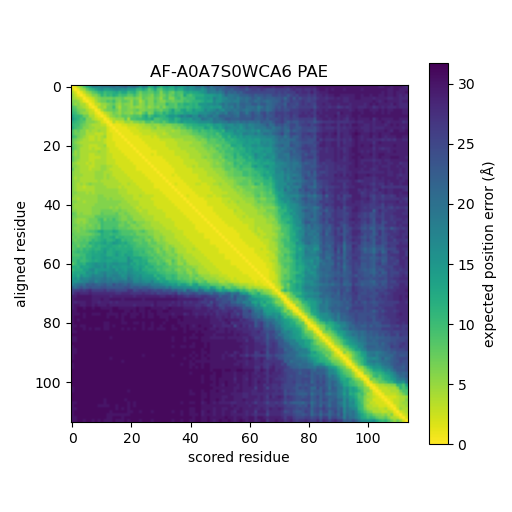1.00 54.16 85 VAL A CA 1
ATOM 643 C C . VAL A 1 85 ? 38.595 11.084 -51.781 1.00 54.16 85 VAL A C 1
ATOM 645 O O . VAL A 1 85 ? 38.336 11.650 -52.835 1.00 54.16 85 VAL A O 1
ATOM 648 N N . ASP A 1 86 ? 39.791 10.546 -51.541 1.00 54.34 86 ASP A N 1
ATOM 649 C CA . ASP A 1 86 ? 40.962 10.662 -52.417 1.00 54.34 86 ASP A CA 1
ATOM 650 C C . ASP A 1 86 ? 40.935 9.777 -53.687 1.00 54.34 86 ASP A C 1
ATOM 652 O O . ASP A 1 86 ? 41.750 9.986 -54.579 1.00 54.34 86 ASP A O 1
ATOM 656 N N . GLU A 1 87 ? 40.025 8.800 -53.823 1.00 52.56 87 GLU A N 1
ATOM 657 C CA . GLU A 1 87 ? 39.982 7.887 -54.995 1.00 52.56 87 GLU A CA 1
ATOM 658 C C . GLU A 1 87 ? 38.965 8.298 -56.080 1.00 52.56 87 GLU A C 1
ATOM 660 O O . GLU A 1 87 ? 38.733 7.578 -57.054 1.00 52.56 87 GLU A O 1
ATOM 665 N N . PHE A 1 88 ? 38.349 9.470 -55.936 1.00 51.34 88 PHE A N 1
ATOM 666 C CA . PHE A 1 88 ? 37.225 9.915 -56.756 1.00 51.34 88 PHE A CA 1
ATOM 667 C C . PHE A 1 88 ? 37.605 10.662 -58.057 1.00 51.34 88 PHE A C 1
ATOM 669 O O . PHE A 1 88 ? 36.737 11.226 -58.715 1.00 51.34 88 PHE A O 1
ATOM 676 N N . GLU A 1 89 ? 38.865 10.654 -58.493 1.00 52.84 89 GLU A N 1
ATOM 677 C CA . GLU A 1 89 ? 39.253 11.406 -59.701 1.00 52.84 89 GLU A CA 1
ATOM 678 C C . GLU A 1 89 ? 38.903 10.717 -61.037 1.00 52.84 89 GLU A C 1
ATOM 680 O O . GLU A 1 89 ? 38.942 11.375 -62.070 1.00 52.84 89 GLU A O 1
ATOM 685 N N . ASN A 1 90 ? 38.523 9.429 -61.057 1.00 47.62 90 ASN A N 1
ATOM 686 C CA . ASN A 1 90 ? 38.448 8.655 -62.313 1.00 47.62 90 ASN A CA 1
ATOM 687 C C . ASN A 1 90 ? 37.181 7.800 -62.530 1.00 47.62 90 ASN A C 1
ATOM 689 O O . ASN A 1 90 ? 37.234 6.816 -63.268 1.00 47.62 90 ASN A O 1
ATOM 693 N N . TYR A 1 91 ? 36.036 8.131 -61.928 1.00 49.12 91 TYR A N 1
ATOM 694 C CA . TYR A 1 91 ? 34.773 7.457 -62.264 1.00 49.12 91 TYR A CA 1
ATOM 695 C C . TYR A 1 91 ? 33.881 8.368 -63.110 1.00 49.12 91 TYR A C 1
ATOM 697 O O . TYR A 1 91 ? 33.464 9.443 -62.688 1.00 49.12 91 TYR A O 1
ATOM 705 N N . GLU A 1 92 ? 33.565 7.912 -64.317 1.00 55.06 92 GLU A N 1
ATOM 706 C CA . GLU A 1 92 ? 32.540 8.520 -65.158 1.00 55.06 92 GLU A CA 1
ATOM 707 C C . GLU A 1 92 ? 31.172 7.962 -64.726 1.00 55.06 92 GLU A C 1
ATOM 709 O O . GLU A 1 92 ? 30.978 6.746 -64.622 1.00 55.06 92 GLU A O 1
ATOM 714 N N . LEU A 1 93 ? 30.229 8.845 -64.390 1.00 54.00 93 LEU A N 1
ATOM 715 C CA . LEU A 1 93 ? 28.891 8.463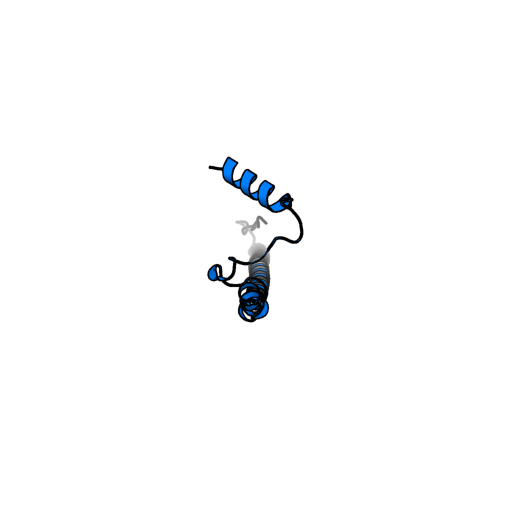 -63.938 1.00 54.00 93 LEU A CA 1
ATOM 716 C C . LEU A 1 93 ? 28.132 7.764 -65.080 1.00 54.00 93 LEU A C 1
ATOM 718 O O . LEU A 1 93 ? 27.776 8.381 -66.078 1.00 54.00 93 LEU A O 1
ATOM 722 N N . LEU A 1 94 ? 27.838 6.471 -64.907 1.00 54.06 94 LEU A N 1
ATOM 723 C CA . LEU A 1 94 ? 27.112 5.629 -65.877 1.00 54.06 94 LEU A CA 1
ATOM 724 C C . LEU A 1 94 ? 25.642 6.030 -66.096 1.00 54.06 94 LEU A C 1
ATOM 726 O O . LEU A 1 94 ? 25.005 5.560 -67.035 1.00 54.06 94 LEU A O 1
ATOM 730 N N . TYR A 1 95 ? 25.105 6.903 -65.248 1.00 52.25 95 TYR A N 1
ATOM 731 C CA . TYR A 1 95 ? 23.808 7.531 -65.438 1.00 52.25 95 TYR A CA 1
ATOM 732 C C . TYR A 1 95 ? 24.017 9.027 -65.271 1.00 52.25 95 TYR A C 1
ATOM 734 O O . TYR A 1 95 ? 24.508 9.468 -64.231 1.00 52.25 95 TYR A O 1
ATOM 742 N N . GLY A 1 96 ? 23.690 9.779 -66.322 1.00 48.44 96 GLY A N 1
ATOM 743 C CA . GLY A 1 96 ? 23.746 11.232 -66.315 1.00 48.44 96 GLY A CA 1
ATOM 744 C C . GLY A 1 96 ? 22.995 11.822 -65.125 1.00 48.44 96 GLY A C 1
ATOM 745 O O . GLY A 1 96 ? 22.125 11.180 -64.540 1.00 48.44 96 GLY A O 1
ATOM 746 N N . ASP A 1 97 ? 23.387 13.045 -64.798 1.00 50.72 97 ASP A N 1
ATOM 747 C CA . ASP A 1 97 ? 23.038 13.863 -63.640 1.00 50.72 97 ASP A CA 1
ATOM 748 C C . ASP A 1 97 ? 21.521 13.982 -63.380 1.00 50.72 97 ASP A C 1
ATOM 750 O O . ASP A 1 97 ? 20.886 14.998 -63.659 1.00 50.72 97 ASP A O 1
ATOM 754 N N . VAL A 1 98 ? 20.904 12.913 -62.871 1.00 53.62 98 VAL A N 1
ATOM 755 C CA . VAL A 1 98 ? 19.532 12.938 -62.369 1.00 53.62 98 VAL A CA 1
ATOM 756 C C . VAL A 1 98 ? 19.609 12.881 -60.848 1.00 53.62 98 VAL A C 1
ATOM 758 O O . VAL A 1 98 ? 19.776 11.795 -60.282 1.00 53.62 98 VAL A O 1
ATOM 761 N N . PRO A 1 99 ? 19.508 14.028 -60.155 1.00 50.97 99 PRO A N 1
ATOM 762 C CA . PRO A 1 99 ? 19.519 14.049 -58.704 1.00 50.97 99 PRO A CA 1
ATOM 763 C C . PRO A 1 99 ? 18.328 13.238 -58.188 1.00 50.97 99 PRO A C 1
ATOM 765 O O . PRO A 1 99 ? 17.166 13.577 -58.413 1.00 50.97 99 PRO A O 1
ATOM 768 N N . THR A 1 100 ? 18.612 12.142 -57.484 1.00 54.47 100 THR A N 1
ATOM 769 C CA . THR A 1 100 ?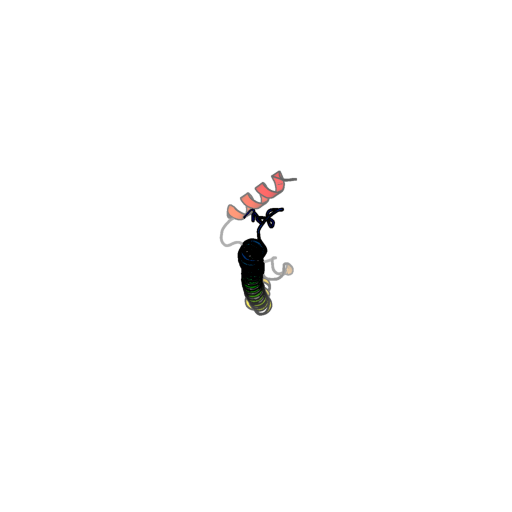 17.595 11.387 -56.751 1.00 54.47 100 THR A CA 1
ATOM 770 C C . THR A 1 100 ? 16.958 12.317 -55.719 1.00 54.47 100 THR A C 1
ATOM 772 O O . THR A 1 100 ? 17.591 12.713 -54.738 1.00 54.47 100 THR A O 1
ATOM 775 N N . THR A 1 101 ? 15.702 12.672 -55.970 1.00 56.12 101 THR A N 1
ATOM 776 C CA . THR A 1 101 ? 14.959 13.799 -55.381 1.00 56.12 101 THR A CA 1
ATOM 777 C C . THR A 1 101 ? 14.847 13.790 -53.856 1.00 56.12 101 THR A C 1
ATOM 779 O O . THR A 1 101 ? 14.683 14.842 -53.249 1.00 56.12 101 THR A O 1
ATOM 782 N N . ARG A 1 102 ? 15.041 12.646 -53.192 1.00 52.66 102 ARG A N 1
ATOM 783 C CA . ARG A 1 102 ? 14.863 12.544 -51.734 1.00 52.66 102 ARG A CA 1
ATOM 784 C C . ARG A 1 102 ? 15.926 13.241 -50.885 1.00 52.66 102 ARG A C 1
ATOM 786 O O . ARG A 1 102 ? 15.606 13.664 -49.780 1.00 52.66 102 ARG A O 1
ATOM 793 N N . LEU A 1 103 ? 17.173 13.352 -51.349 1.00 54.97 103 LEU A N 1
ATOM 794 C CA . LEU A 1 103 ? 18.227 14.023 -50.566 1.00 54.97 103 LEU A CA 1
ATOM 795 C C . LEU A 1 103 ? 18.191 15.546 -50.732 1.00 54.97 103 LEU A C 1
ATOM 797 O O . LEU A 1 103 ? 18.464 16.268 -49.776 1.00 54.97 103 LEU A O 1
ATOM 801 N N . VAL A 1 104 ? 17.801 16.032 -51.914 1.00 57.88 104 VAL A N 1
ATOM 802 C CA . VAL A 1 104 ? 17.685 17.471 -52.201 1.00 57.88 104 VAL A CA 1
ATOM 803 C C . VAL A 1 104 ? 16.492 18.080 -51.463 1.00 57.88 104 VAL A C 1
ATOM 805 O O . VAL A 1 104 ? 16.632 19.137 -50.854 1.00 57.88 104 VAL A O 1
ATOM 808 N N . GLU A 1 105 ? 15.352 17.383 -51.426 1.00 56.94 105 GLU A N 1
ATOM 809 C CA . GLU A 1 105 ? 14.164 17.816 -50.674 1.00 56.94 105 GLU A CA 1
ATOM 810 C C . GLU A 1 105 ? 14.451 17.955 -49.172 1.00 56.94 105 GLU A C 1
ATOM 812 O O . GLU A 1 105 ? 14.027 18.919 -48.535 1.00 56.94 105 GLU A O 1
ATOM 817 N N . HIS A 1 106 ? 15.226 17.027 -48.604 1.00 54.34 106 HIS A N 1
ATOM 818 C CA . HIS A 1 106 ? 15.516 17.040 -47.173 1.00 54.34 106 HIS A CA 1
ATOM 819 C C . HIS A 1 106 ? 16.526 18.128 -46.776 1.00 54.34 106 HIS A C 1
ATOM 821 O O . HIS A 1 106 ? 16.427 18.675 -45.679 1.00 54.34 106 HIS A O 1
ATOM 827 N N . LEU A 1 107 ? 17.471 18.460 -47.663 1.00 59.28 107 LEU A N 1
ATOM 828 C CA . LEU A 1 107 ? 18.431 19.555 -47.480 1.00 59.28 107 LEU A CA 1
ATOM 829 C C . LEU A 1 107 ? 17.788 20.935 -47.661 1.00 59.28 107 LEU A C 1
ATOM 831 O O . LEU A 1 107 ? 18.156 21.862 -46.945 1.00 59.28 107 LEU A O 1
ATOM 835 N N . ALA A 1 108 ? 16.814 21.067 -48.567 1.00 59.03 108 ALA A N 1
ATOM 836 C CA . ALA A 1 108 ? 16.020 22.288 -48.702 1.00 59.03 108 ALA A CA 1
ATOM 837 C C . ALA A 1 108 ? 15.182 22.546 -47.438 1.00 59.03 108 ALA A C 1
ATOM 839 O O . ALA A 1 108 ? 15.246 23.633 -46.875 1.00 59.03 108 ALA A O 1
ATOM 840 N N . ALA A 1 109 ? 14.513 21.513 -46.914 1.00 58.34 109 ALA A N 1
ATOM 841 C CA . ALA A 1 109 ? 13.707 21.626 -45.697 1.00 58.34 109 ALA A CA 1
ATOM 842 C C . ALA A 1 109 ? 14.514 22.020 -44.446 1.00 58.34 109 ALA A C 1
ATOM 844 O O . ALA A 1 109 ? 13.968 22.632 -43.537 1.00 58.34 109 ALA A O 1
ATOM 845 N N . VAL A 1 110 ? 15.803 21.666 -44.381 1.00 63.69 110 VAL A N 1
ATOM 846 C CA . VAL A 1 110 ? 16.687 22.047 -43.265 1.00 63.69 110 VAL A CA 1
ATOM 847 C C . VAL A 1 110 ? 17.229 23.470 -43.430 1.00 63.69 110 VAL A C 1
ATOM 849 O O . VAL A 1 110 ? 17.473 24.135 -42.432 1.00 63.69 110 VAL A O 1
ATOM 852 N N . LYS A 1 111 ? 17.380 23.963 -44.665 1.00 57.88 111 LYS A N 1
ATOM 853 C CA . LYS A 1 111 ? 17.841 25.332 -44.942 1.00 57.88 111 LYS A CA 1
ATOM 854 C C . LYS A 1 111 ? 16.786 26.406 -44.681 1.00 57.88 111 LYS A C 1
ATOM 856 O O . LYS A 1 111 ? 17.163 27.530 -44.393 1.00 57.88 111 LYS A O 1
ATOM 861 N N . ASP A 1 112 ? 15.504 26.062 -44.774 1.00 53.34 112 ASP A N 1
ATOM 862 C CA . ASP A 1 112 ? 14.388 26.983 -44.501 1.00 53.34 112 ASP A CA 1
ATOM 863 C C . ASP A 1 112 ? 14.066 27.121 -42.993 1.00 53.34 112 ASP A C 1
ATOM 865 O O . ASP A 1 112 ? 13.107 27.798 -42.619 1.00 53.34 112 ASP A O 1
ATOM 869 N N . LEU A 1 113 ? 14.832 26.451 -42.121 1.00 52.44 113 LEU A N 1
ATOM 870 C CA . LEU A 1 113 ? 14.677 26.465 -40.659 1.00 52.44 113 LEU A CA 1
ATOM 871 C C . LEU A 1 113 ? 15.751 27.293 -39.923 1.00 52.44 113 LEU A C 1
ATOM 873 O O . LEU A 1 113 ? 15.651 27.414 -38.700 1.00 52.44 113 LEU A O 1
ATOM 877 N N . ASP A 1 114 ? 16.716 27.865 -40.651 1.00 43.03 114 ASP A N 1
ATOM 878 C CA . ASP A 1 114 ? 17.696 28.862 -40.177 1.00 43.03 114 ASP A CA 1
ATOM 879 C C . ASP A 1 114 ? 17.347 30.264 -40.716 1.00 43.03 114 ASP A C 1
ATOM 881 O O . ASP A 1 114 ? 17.604 31.258 -39.996 1.00 43.03 114 ASP A O 1
#

InterPro domains:
  IPR021854 WASH1, WAHD domain [PF11945] (2-95)
  IPR028290 WASH1 [PTHR23331] (4-98)

Organism: NCBI:txid1486918

pLDDT: mean 74.48, std 18.66, range [43.03, 96.38]

Sequence (114 aa):
DKFTLNLITPGLSPAQTRAQAVELLRDLDALADGVARGIAQRASAHTARLHALQHRIENLDDKVKQLSASKSARTMLSSAKYPKVDEFENYELLYGDVPTTRLVEHLAAVKDLD

Solvent-accessible surface area (backbone atoms only — not comparable to full-atom values): 7104 Å² total; per-residue (Å²): 136,88,84,84,82,75,74,80,70,87,90,57,53,78,67,54,47,50,53,48,50,54,51,43,51,51,53,50,50,54,47,51,51,50,52,52,50,53,50,51,52,51,50,52,54,50,52,53,51,49,52,54,49,49,54,51,50,52,55,48,52,52,50,52,49,51,61,72,68,38,54,64,64,63,41,60,79,63,37,86,86,63,70,64,85,87,71,69,88,79,75,79,72,93,65,74,98,67,80,69,62,71,62,57,56,54,53,52,61,56,61,78,74,114

Radius of gyration: 37.66 Å; Cα contacts (8 Å, |Δi|>4): 14; chains: 1; bounding box: 66×34×101 Å